Protein AF-A0A931SMA4-F1 (afdb_monomer_lite)

Sequence (125 aa):
MRAMIAAGLFLALPVSMPVQRGGGQAPAAAAARTAAPIDLTGYWVSVVTEDWRWRMVTPPKGDYPNIPLNAEGRRIADAWDPVKDEAAGEQCKSYGAGNVMRQPGRLRITWENDNTLRIDTDAGT

Secondary structure (DSSP, 8-state):
-----------------------S-PPPPPPHHHH-SS---EEEE----S-HHHHHSPPPTT--TT----HHHHHHHHT--HHHHHHTT-GGGGGSTTTGGGS--EEEEEEEETTEEEEEEE---

pLDDT: mean 82.49, std 16.93, range [37.59, 98.25]

Foldseek 3Di:
DDDDDDDDDDDDDDDPDPPPPVPDDPPDPFQCQVVDPDDPADKDFDDDPPPCCVQPDDDPQPDDPPDPDDPVRSVVSNPDDPVVCVVVVNPCVCCPPVRVVSHGWMWGWDDPDSHDIDIDTDRPD

Radius of gyration: 30.44 Å; chains: 1; bounding box: 92×48×42 Å

Structure (mmCIF, N/CA/C/O backbone):
data_AF-A0A931SMA4-F1
#
_entry.id   AF-A0A931SMA4-F1
#
loop_
_atom_site.group_PDB
_atom_site.id
_atom_site.type_symbol
_atom_site.label_atom_id
_atom_site.label_alt_id
_atom_site.label_comp_id
_atom_site.label_asym_id
_atom_site.label_entity_id
_atom_site.label_seq_id
_atom_site.pdbx_PDB_ins_code
_atom_site.Cartn_x
_atom_site.Cartn_y
_atom_site.Cartn_z
_atom_site.occupancy
_atom_site.B_iso_or_equiv
_atom_site.auth_seq_id
_atom_site.auth_comp_id
_atom_site.auth_asym_id
_atom_site.auth_atom_id
_atom_site.pdbx_PDB_model_num
ATOM 1 N N . MET A 1 1 ? -79.725 -35.153 -20.656 1.00 38.59 1 MET A N 1
ATOM 2 C CA . MET A 1 1 ? -78.265 -34.965 -20.816 1.00 38.59 1 MET A CA 1
ATOM 3 C C . MET A 1 1 ? -77.990 -33.495 -21.100 1.00 38.59 1 MET A C 1
ATOM 5 O O . MET A 1 1 ? -78.511 -33.030 -22.098 1.00 38.59 1 MET A O 1
ATOM 9 N N . ARG A 1 2 ? -77.140 -32.855 -20.269 1.00 37.59 2 ARG A N 1
ATOM 10 C CA . ARG A 1 2 ? -76.314 -31.649 -20.547 1.00 37.59 2 ARG A CA 1
ATOM 11 C C . ARG A 1 2 ? -77.071 -30.322 -20.776 1.00 37.59 2 ARG A C 1
ATOM 13 O O . ARG A 1 2 ? -78.035 -30.294 -21.512 1.00 37.59 2 ARG A O 1
ATOM 20 N N . ALA A 1 3 ? -76.675 -29.162 -20.267 1.00 40.31 3 ALA A N 1
ATOM 21 C CA . ALA A 1 3 ? -75.736 -28.741 -19.229 1.00 40.31 3 ALA A CA 1
ATOM 22 C C . ALA A 1 3 ? -76.122 -27.277 -18.917 1.00 40.31 3 ALA A C 1
ATOM 24 O O . ALA A 1 3 ? -76.260 -26.489 -19.849 1.00 40.31 3 ALA A O 1
ATOM 25 N N . MET A 1 4 ? -76.330 -26.908 -17.649 1.00 40.28 4 MET A N 1
ATOM 26 C CA . MET A 1 4 ? -76.471 -25.497 -17.267 1.00 40.28 4 MET A CA 1
ATOM 27 C C . MET A 1 4 ? -75.071 -24.918 -17.053 1.00 40.28 4 MET A C 1
ATOM 29 O O . MET A 1 4 ? -74.338 -25.378 -16.181 1.00 40.28 4 MET A O 1
ATOM 33 N N . ILE A 1 5 ? -74.687 -23.943 -17.877 1.00 49.62 5 ILE A N 1
ATOM 34 C CA . ILE A 1 5 ? -73.443 -23.185 -17.718 1.00 49.62 5 ILE A CA 1
ATOM 35 C C . ILE A 1 5 ? -73.716 -22.096 -16.678 1.00 49.62 5 ILE A C 1
ATOM 37 O O . ILE A 1 5 ? -74.399 -21.117 -16.965 1.00 49.62 5 ILE A O 1
ATOM 41 N N . ALA A 1 6 ? -73.201 -22.278 -15.463 1.00 45.22 6 ALA A N 1
ATOM 42 C CA . ALA A 1 6 ? -73.158 -21.224 -14.459 1.00 45.22 6 ALA A CA 1
ATOM 43 C C . ALA A 1 6 ? -71.884 -20.395 -14.676 1.00 45.22 6 ALA A C 1
ATOM 45 O O . ALA A 1 6 ? -70.773 -20.876 -14.455 1.00 45.22 6 ALA A O 1
ATOM 46 N N . ALA A 1 7 ? -72.043 -19.154 -15.137 1.00 51.19 7 ALA A N 1
ATOM 47 C CA . ALA A 1 7 ? -70.961 -18.182 -15.197 1.00 51.19 7 ALA A CA 1
ATOM 48 C C . ALA A 1 7 ? -70.639 -17.705 -13.770 1.00 51.19 7 ALA A C 1
ATOM 50 O O . ALA A 1 7 ? -71.376 -16.915 -13.183 1.00 51.19 7 ALA A O 1
ATOM 51 N N . GLY A 1 8 ? -69.558 -18.230 -13.191 1.00 48.62 8 GLY A N 1
ATOM 52 C CA . GLY A 1 8 ? -69.040 -17.787 -11.899 1.00 48.62 8 GLY A CA 1
ATOM 53 C C . GLY A 1 8 ? -68.341 -16.437 -12.033 1.00 48.62 8 GLY A C 1
ATOM 54 O O . GLY A 1 8 ? -67.260 -16.351 -12.612 1.00 48.62 8 GLY A O 1
ATOM 55 N N . LEU A 1 9 ? -68.957 -15.384 -11.498 1.00 53.00 9 LEU A N 1
ATOM 56 C CA . LEU A 1 9 ? -68.347 -14.064 -11.363 1.00 53.00 9 LEU A CA 1
ATOM 57 C C . LEU A 1 9 ? -67.263 -14.127 -10.273 1.00 53.00 9 LEU A C 1
ATOM 59 O O . LEU A 1 9 ? -67.571 -14.149 -9.082 1.00 53.00 9 LEU A O 1
ATOM 63 N N . PHE A 1 10 ? -65.992 -14.175 -10.675 1.00 53.97 10 PHE A N 1
ATOM 64 C CA . PHE A 1 10 ? -64.862 -14.050 -9.755 1.00 53.97 10 PHE A CA 1
ATOM 65 C C . PHE A 1 10 ? -64.756 -12.599 -9.268 1.00 53.97 10 PHE A C 1
ATOM 67 O O . PHE A 1 10 ? -64.239 -11.725 -9.961 1.00 53.97 10 PHE A O 1
ATOM 74 N N . LEU A 1 11 ? -65.258 -12.343 -8.060 1.00 55.62 11 LEU A N 1
ATOM 75 C CA . LEU A 1 11 ? -64.994 -11.115 -7.314 1.00 55.62 11 LEU A CA 1
ATOM 76 C C . LEU A 1 11 ? -63.530 -11.116 -6.853 1.00 55.62 11 LEU A C 1
ATOM 78 O O . LEU A 1 11 ? -63.157 -11.833 -5.925 1.00 55.62 11 LEU A O 1
ATOM 82 N N . ALA A 1 12 ? -62.698 -10.310 -7.511 1.00 59.72 12 ALA A N 1
ATOM 83 C CA . ALA A 1 12 ? -61.345 -10.017 -7.061 1.00 59.72 12 ALA A CA 1
ATOM 84 C C . ALA A 1 12 ? -61.413 -9.141 -5.799 1.00 59.72 12 ALA A C 1
ATOM 86 O O . ALA A 1 12 ? -61.650 -7.936 -5.873 1.00 59.72 12 ALA A O 1
ATOM 87 N N . LEU A 1 13 ? -61.235 -9.755 -4.629 1.00 55.00 13 LEU A N 1
ATOM 88 C CA . LEU A 1 13 ? -61.057 -9.030 -3.374 1.00 55.00 13 LEU A CA 1
ATOM 89 C C . LEU A 1 13 ? -59.661 -8.383 -3.371 1.00 55.00 13 LEU A C 1
ATOM 91 O O . LEU A 1 13 ? -58.673 -9.094 -3.578 1.00 55.00 13 LEU A O 1
ATOM 95 N N . PRO A 1 14 ? -59.535 -7.065 -3.136 1.00 52.09 14 PRO A N 1
ATOM 96 C CA . PRO A 1 14 ? -58.231 -6.437 -3.006 1.00 52.09 14 PRO A CA 1
ATOM 97 C C . PRO A 1 14 ? -57.569 -6.945 -1.722 1.00 52.09 14 PRO A C 1
ATOM 99 O O . PRO A 1 14 ? -58.028 -6.677 -0.612 1.00 52.09 14 PRO A O 1
ATOM 102 N N . VAL A 1 15 ? -56.483 -7.700 -1.875 1.00 61.16 15 VAL A N 1
ATOM 103 C CA . VAL A 1 15 ? -55.593 -8.038 -0.764 1.00 61.16 15 VAL A CA 1
ATOM 104 C C . VAL A 1 15 ? -54.837 -6.766 -0.403 1.00 61.16 15 VAL A C 1
ATOM 106 O O . VAL A 1 15 ? -53.878 -6.382 -1.071 1.00 61.16 15 VAL A O 1
ATOM 109 N N . SER A 1 16 ? -55.284 -6.088 0.649 1.00 60.38 16 SER A N 1
ATOM 110 C CA . SER A 1 16 ? -54.523 -5.012 1.277 1.00 60.38 16 SER A CA 1
ATOM 111 C C . SER A 1 16 ? -53.291 -5.622 1.939 1.00 60.38 16 SER A C 1
ATOM 113 O O . SER A 1 16 ? -53.342 -6.034 3.095 1.00 60.38 16 SER A O 1
ATOM 115 N N . MET A 1 17 ? -52.178 -5.719 1.209 1.00 58.91 17 MET A N 1
ATOM 116 C CA . MET A 1 17 ? -50.885 -5.952 1.843 1.00 58.91 17 MET A CA 1
ATOM 117 C C . MET A 1 17 ? -50.557 -4.711 2.676 1.00 58.91 17 MET A C 1
ATOM 119 O O . MET A 1 17 ? -50.454 -3.622 2.102 1.00 58.91 17 MET A O 1
ATOM 123 N N . PRO A 1 18 ? -50.398 -4.816 4.006 1.00 56.22 18 PRO A N 1
ATOM 124 C CA . PRO A 1 18 ? -49.845 -3.714 4.763 1.00 56.22 18 PRO A CA 1
ATOM 125 C C . PRO A 1 18 ? -48.414 -3.523 4.263 1.00 56.22 18 PRO A C 1
ATOM 127 O O . PRO A 1 18 ? -47.519 -4.307 4.567 1.00 56.22 18 PRO A O 1
ATOM 130 N N . VAL A 1 19 ? -48.190 -2.482 3.459 1.00 53.19 19 VAL A N 1
ATOM 131 C CA . VAL A 1 19 ? -46.851 -1.933 3.280 1.00 53.19 19 VAL A CA 1
ATOM 132 C C . VAL A 1 19 ? -46.383 -1.593 4.689 1.00 53.19 19 VAL A C 1
ATOM 134 O O . VAL A 1 19 ? -46.946 -0.713 5.344 1.00 53.19 19 VAL A O 1
ATOM 137 N N . GLN A 1 20 ? -45.381 -2.318 5.186 1.00 60.09 20 GLN A N 1
ATOM 138 C CA . GLN A 1 20 ? -44.588 -1.861 6.317 1.00 60.09 20 GLN A CA 1
ATOM 139 C C . GLN A 1 20 ? -43.871 -0.599 5.844 1.00 60.09 20 GLN A C 1
ATOM 141 O O . GLN A 1 20 ? -42.719 -0.620 5.419 1.00 60.09 20 GLN A O 1
ATOM 146 N N . ARG A 1 21 ? -44.579 0.531 5.882 1.00 53.88 21 ARG A N 1
ATOM 147 C CA . ARG A 1 21 ? -43.953 1.840 5.912 1.00 53.88 21 ARG A CA 1
ATOM 148 C C . ARG A 1 21 ? -43.300 1.877 7.283 1.00 53.88 21 ARG A C 1
ATOM 150 O O . ARG A 1 21 ? -43.947 2.214 8.269 1.00 53.88 21 ARG A O 1
ATOM 157 N N . GLY A 1 22 ? -42.062 1.392 7.352 1.00 51.62 22 GLY A N 1
ATOM 158 C CA . GLY A 1 22 ? -41.196 1.527 8.512 1.00 51.62 22 GLY A CA 1
ATOM 159 C C . GLY A 1 22 ? -40.988 3.013 8.769 1.00 51.62 22 GLY A C 1
ATOM 160 O O . GLY A 1 22 ? -40.017 3.596 8.316 1.00 51.62 22 GLY A O 1
ATOM 161 N N . GLY A 1 23 ? -41.966 3.635 9.423 1.00 48.09 23 GLY A N 1
ATOM 162 C CA . GLY A 1 23 ? -41.949 5.011 9.903 1.00 48.09 23 GLY A CA 1
ATOM 163 C C . GLY A 1 23 ? -41.318 5.120 11.287 1.00 48.09 23 GLY A C 1
ATOM 164 O O . GLY A 1 23 ? -41.559 6.094 11.988 1.00 48.09 23 GLY A O 1
ATOM 165 N N . GLY A 1 24 ? -40.542 4.119 11.701 1.00 52.72 24 GLY A N 1
ATOM 166 C CA . GLY A 1 24 ? -39.531 4.331 12.720 1.00 52.72 24 GLY A CA 1
ATOM 167 C C . GLY A 1 24 ? -38.292 4.847 12.010 1.00 52.72 24 GLY A C 1
ATOM 168 O O . GLY A 1 24 ? -37.777 4.154 11.131 1.00 52.72 24 GLY A O 1
ATOM 169 N N . GLN A 1 25 ? -37.807 6.036 12.377 1.00 55.44 25 GLN A N 1
ATOM 170 C CA . GLN A 1 25 ? -36.399 6.353 12.163 1.00 55.44 25 GLN A CA 1
ATOM 171 C C . GLN A 1 25 ? -35.607 5.127 12.633 1.00 55.44 25 GLN A C 1
ATOM 173 O O . GLN A 1 25 ? -35.713 4.743 13.801 1.00 55.44 25 GLN A O 1
ATOM 178 N N . ALA A 1 26 ? -34.843 4.495 11.737 1.00 61.34 26 ALA A N 1
ATOM 179 C CA . ALA A 1 26 ? -33.768 3.636 12.201 1.00 61.34 26 ALA A CA 1
ATOM 180 C C . ALA A 1 26 ? -32.971 4.467 13.223 1.00 61.34 26 ALA A C 1
ATOM 182 O O . ALA A 1 26 ? -32.745 5.656 12.951 1.00 61.34 26 ALA A O 1
ATOM 183 N N . PRO A 1 27 ? -32.620 3.914 14.401 1.00 64.75 27 PRO A N 1
ATOM 184 C CA . PRO A 1 27 ? -31.788 4.639 15.346 1.00 64.75 27 PRO A CA 1
ATOM 185 C C . PRO A 1 27 ? -30.609 5.220 14.572 1.00 64.75 27 PRO A C 1
ATOM 187 O O . PRO A 1 27 ? -30.031 4.516 13.738 1.00 64.75 27 PRO A O 1
ATOM 190 N N . ALA A 1 28 ? -30.317 6.508 14.779 1.00 71.06 28 ALA A N 1
ATOM 191 C CA . ALA A 1 28 ? -29.177 7.136 14.130 1.00 71.06 28 ALA A CA 1
ATOM 192 C C . ALA A 1 28 ? -27.969 6.223 14.352 1.00 71.06 28 ALA A C 1
ATOM 194 O O . ALA A 1 28 ? -27.679 5.860 15.496 1.00 71.06 28 ALA A O 1
ATOM 195 N N . ALA A 1 29 ? -27.344 5.775 13.259 1.00 78.69 29 ALA A N 1
ATOM 196 C CA . ALA A 1 29 ? -26.180 4.914 13.358 1.00 78.69 29 ALA A CA 1
ATOM 197 C C . ALA A 1 29 ? -25.168 5.615 14.268 1.00 78.69 29 ALA A C 1
ATOM 199 O O . ALA A 1 29 ? -24.903 6.808 14.092 1.00 78.69 29 ALA A O 1
ATOM 200 N N . ALA A 1 30 ? -24.668 4.900 15.277 1.00 86.00 30 ALA A N 1
ATOM 201 C CA . ALA A 1 30 ? -23.635 5.442 16.143 1.00 86.00 30 ALA A CA 1
ATOM 202 C C . ALA A 1 30 ? -22.454 5.912 15.280 1.00 86.00 30 ALA A C 1
ATOM 204 O O . ALA A 1 30 ? -22.176 5.324 14.232 1.00 86.00 30 ALA A O 1
ATOM 205 N N . ALA A 1 31 ? -21.776 6.971 15.726 1.00 92.88 31 ALA A N 1
ATOM 206 C CA . ALA A 1 31 ? -20.560 7.456 15.083 1.00 92.88 31 ALA A CA 1
ATOM 207 C C . ALA A 1 31 ? -19.593 6.298 14.797 1.00 92.88 31 ALA A C 1
ATOM 209 O O . ALA A 1 31 ? -19.463 5.389 15.625 1.00 92.88 31 ALA A O 1
ATOM 210 N N . ALA A 1 32 ? -18.901 6.337 13.654 1.00 94.88 32 ALA A N 1
ATOM 211 C CA . ALA A 1 32 ? -18.055 5.227 13.209 1.00 94.88 32 ALA A CA 1
ATOM 212 C C . ALA A 1 32 ? -17.027 4.821 14.276 1.00 94.88 32 ALA A C 1
ATOM 214 O O . ALA A 1 32 ? -16.796 3.633 14.487 1.00 94.88 32 ALA A O 1
ATOM 215 N N . ARG A 1 33 ? -16.475 5.799 15.006 1.00 95.50 33 ARG A N 1
ATOM 216 C CA . ARG A 1 33 ? -15.546 5.566 16.118 1.00 95.50 33 ARG A CA 1
ATOM 217 C C . ARG A 1 33 ? -16.154 4.774 17.275 1.00 95.50 33 ARG A C 1
ATOM 219 O O . ARG A 1 33 ? -15.495 3.896 17.816 1.00 95.50 33 ARG A O 1
ATOM 226 N N . THR A 1 34 ? -17.393 5.071 17.659 1.00 95.31 34 THR A N 1
ATOM 227 C CA . THR A 1 34 ? -18.102 4.376 18.748 1.00 95.31 34 THR A CA 1
ATOM 228 C C . THR A 1 34 ? -18.599 3.000 18.315 1.00 95.31 34 THR A C 1
ATOM 230 O O . THR A 1 34 ? -18.654 2.082 19.126 1.00 95.31 34 THR A O 1
ATOM 233 N N . ALA A 1 35 ? -18.967 2.855 17.041 1.00 95.25 35 ALA A N 1
ATOM 234 C CA . ALA A 1 35 ? -19.442 1.597 16.476 1.00 95.25 35 ALA A CA 1
ATOM 235 C C . ALA A 1 35 ? -18.308 0.616 16.121 1.00 95.25 35 ALA A C 1
ATOM 237 O O . ALA A 1 35 ? -18.583 -0.559 15.872 1.00 95.25 35 ALA A O 1
ATOM 238 N N . ALA A 1 36 ? -17.054 1.080 16.055 1.00 94.88 36 ALA A N 1
ATOM 239 C CA . ALA A 1 36 ? -15.917 0.258 15.663 1.00 94.88 36 ALA A CA 1
ATOM 240 C C . ALA A 1 36 ? -15.692 -0.895 16.666 1.00 94.88 36 ALA A C 1
ATOM 242 O O . ALA A 1 36 ? -15.593 -0.651 17.868 1.00 94.88 36 ALA A O 1
ATOM 243 N N . PRO A 1 37 ? -15.565 -2.151 16.199 1.00 95.88 37 PRO A N 1
ATOM 244 C CA . PRO A 1 37 ? -15.362 -3.298 17.087 1.00 95.88 37 PRO A CA 1
ATOM 245 C C . PRO A 1 37 ? -13.969 -3.317 17.732 1.00 95.88 37 PRO A C 1
ATOM 247 O O . PRO A 1 37 ? -13.780 -3.955 18.764 1.00 95.88 37 PRO A O 1
ATOM 250 N N . ILE A 1 38 ? -12.996 -2.642 17.113 1.00 97.12 38 ILE A N 1
ATOM 251 C CA . ILE A 1 38 ? -11.628 -2.473 17.603 1.00 97.12 38 ILE A CA 1
ATOM 252 C C . ILE A 1 38 ? -11.148 -1.058 17.288 1.00 97.12 38 ILE A C 1
ATOM 254 O O . ILE A 1 38 ? -11.560 -0.467 16.287 1.00 97.12 38 ILE A O 1
ATOM 258 N N . ASP A 1 39 ? -10.239 -0.542 18.112 1.00 95.81 39 ASP A N 1
ATOM 259 C CA . ASP A 1 39 ? -9.533 0.699 17.815 1.00 95.81 39 ASP A CA 1
ATOM 260 C C . ASP A 1 39 ? -8.207 0.386 17.105 1.00 95.81 39 ASP A C 1
ATOM 262 O O . ASP A 1 39 ? -7.348 -0.307 17.647 1.00 95.81 39 ASP A O 1
ATOM 266 N N . LEU A 1 40 ? -8.060 0.881 15.874 1.00 96.44 40 LEU A N 1
ATOM 267 C CA . LEU A 1 40 ? -6.853 0.717 15.058 1.00 96.44 40 LEU A CA 1
ATOM 268 C C . LEU A 1 40 ? -5.815 1.820 15.311 1.00 96.44 40 LEU A C 1
ATOM 270 O O . LEU A 1 40 ? -4.769 1.828 14.659 1.00 96.44 40 LEU A O 1
ATOM 274 N N . THR A 1 41 ? -6.097 2.775 16.205 1.00 98.12 41 THR A N 1
ATOM 275 C CA . THR A 1 41 ? -5.171 3.876 16.483 1.00 98.12 41 THR A CA 1
ATOM 276 C C . THR A 1 41 ? -3.809 3.377 16.953 1.00 98.12 41 THR A C 1
ATOM 278 O O . THR A 1 41 ? -3.694 2.439 17.738 1.00 98.12 41 THR A O 1
ATOM 281 N N . GLY A 1 42 ? -2.751 4.023 16.463 1.00 97.88 42 GLY A N 1
ATOM 282 C CA . GLY A 1 42 ? -1.384 3.694 16.847 1.00 97.88 42 GLY A CA 1
ATOM 283 C C . GLY A 1 42 ? -0.398 3.705 15.690 1.0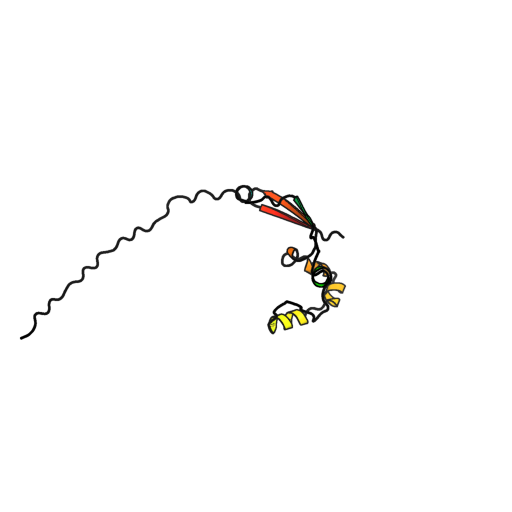0 97.88 42 GLY A C 1
ATOM 284 O O . GLY A 1 42 ? -0.679 4.207 14.597 1.00 97.88 42 GLY A O 1
ATOM 285 N N . TYR A 1 43 ? 0.778 3.152 15.974 1.00 97.12 43 TYR A N 1
ATOM 286 C CA . TYR A 1 43 ? 1.865 2.983 15.020 1.00 97.12 43 TYR A CA 1
ATOM 287 C C . TYR A 1 43 ? 1.966 1.520 14.616 1.00 97.12 43 TYR A C 1
ATOM 289 O O . TYR A 1 43 ? 2.070 0.637 15.466 1.00 97.12 43 TYR A O 1
ATOM 297 N N . TRP A 1 44 ? 1.969 1.286 13.312 1.00 95.81 44 TRP A N 1
ATOM 298 C CA . TRP A 1 44 ? 2.022 -0.040 12.720 1.00 95.81 44 TRP A CA 1
ATOM 299 C C . TRP A 1 44 ? 3.237 -0.150 11.815 1.00 95.81 44 TRP A C 1
ATOM 301 O O . TRP A 1 44 ? 3.650 0.818 11.176 1.00 95.81 44 TRP A O 1
ATOM 311 N N . VAL A 1 45 ? 3.792 -1.352 11.735 1.00 93.94 45 VAL A N 1
ATOM 312 C CA . VAL A 1 45 ? 4.901 -1.669 10.842 1.00 93.94 45 VAL A CA 1
ATOM 313 C C . VAL A 1 45 ? 4.594 -2.960 10.106 1.00 93.94 45 VAL A C 1
ATOM 315 O O . VAL A 1 45 ? 4.049 -3.906 10.674 1.00 93.94 45 VAL A O 1
ATOM 318 N N . SER A 1 46 ? 4.945 -2.994 8.827 1.00 90.88 46 SER A N 1
ATOM 319 C CA . SER A 1 46 ? 4.869 -4.215 8.037 1.00 90.88 46 SER A CA 1
ATOM 320 C C . SER A 1 46 ? 5.926 -5.207 8.507 1.00 90.88 46 SER A C 1
ATOM 322 O O . SER A 1 46 ? 7.124 -4.946 8.415 1.00 90.88 46 SER A O 1
ATOM 324 N N . VAL A 1 47 ? 5.476 -6.362 8.987 1.00 91.25 47 VAL A N 1
ATOM 325 C CA . VAL A 1 47 ? 6.347 -7.487 9.328 1.00 91.25 47 VAL A CA 1
ATOM 326 C C . VAL A 1 47 ? 6.443 -8.398 8.105 1.00 91.25 47 VAL A C 1
ATOM 328 O O . VAL A 1 47 ? 5.442 -8.958 7.663 1.00 91.25 47 VAL A O 1
ATOM 331 N N . VAL A 1 48 ? 7.642 -8.520 7.533 1.00 89.81 48 VAL A N 1
ATOM 332 C CA . VAL A 1 48 ? 7.909 -9.366 6.360 1.00 89.81 48 VAL A CA 1
ATOM 333 C C . VAL A 1 48 ? 8.661 -10.615 6.817 1.00 89.81 48 VAL A C 1
ATOM 335 O O . VAL A 1 48 ? 9.882 -10.595 6.946 1.00 89.81 48 VAL A O 1
ATOM 338 N N . THR A 1 49 ? 7.923 -11.688 7.100 1.00 92.69 49 THR A N 1
ATOM 339 C CA . THR A 1 49 ? 8.469 -12.985 7.557 1.00 92.69 49 THR A CA 1
ATOM 340 C C . THR A 1 49 ? 8.464 -14.066 6.481 1.00 92.69 49 THR A C 1
ATOM 342 O O . THR A 1 49 ? 9.168 -15.061 6.615 1.00 92.69 49 THR A O 1
ATOM 345 N N . GLU A 1 50 ? 7.694 -13.876 5.414 1.00 89.19 50 GLU A N 1
ATOM 346 C CA . GLU A 1 50 ? 7.513 -14.829 4.319 1.00 89.19 50 GLU A CA 1
ATOM 347 C C . GLU A 1 50 ? 7.543 -14.098 2.978 1.00 89.19 50 GLU A C 1
ATOM 349 O O . GLU A 1 50 ? 7.458 -12.865 2.928 1.00 89.19 50 GLU A O 1
ATOM 354 N N . ASP A 1 51 ? 7.677 -14.868 1.893 1.00 86.75 51 ASP A N 1
ATOM 355 C CA . ASP A 1 51 ? 7.593 -14.373 0.517 1.00 86.75 51 ASP A CA 1
ATOM 356 C C . ASP A 1 51 ? 8.470 -13.142 0.252 1.00 86.75 51 ASP A C 1
ATOM 358 O O . ASP A 1 51 ? 8.127 -12.271 -0.545 1.00 86.75 51 ASP A O 1
ATOM 362 N N . TRP A 1 52 ? 9.634 -13.068 0.911 1.00 89.69 52 TRP A N 1
ATOM 363 C CA . TRP A 1 52 ? 10.512 -11.895 0.883 1.00 89.69 52 TRP A CA 1
ATOM 364 C C . TRP A 1 52 ? 10.808 -11.439 -0.547 1.00 89.69 52 TRP A C 1
ATOM 366 O O . TRP A 1 52 ? 10.683 -10.256 -0.858 1.00 89.69 52 TRP A O 1
ATOM 376 N N . ARG A 1 53 ? 11.103 -12.391 -1.447 1.00 86.81 53 ARG A N 1
ATOM 377 C CA . ARG A 1 53 ? 11.331 -12.127 -2.876 1.00 86.81 53 ARG A CA 1
ATOM 378 C C . ARG A 1 53 ? 10.169 -11.356 -3.509 1.00 86.81 53 ARG A C 1
ATOM 380 O O . ARG A 1 53 ? 10.412 -10.460 -4.300 1.00 86.81 53 ARG A O 1
ATOM 387 N N . TRP A 1 54 ? 8.931 -11.698 -3.172 1.00 84.06 54 TRP A N 1
ATOM 388 C CA . TRP A 1 54 ? 7.730 -11.096 -3.753 1.00 84.06 54 TRP A CA 1
ATOM 389 C C . TRP A 1 54 ? 7.295 -9.810 -3.049 1.00 84.06 54 TRP A C 1
ATOM 391 O O . TRP A 1 54 ? 6.521 -9.042 -3.613 1.00 84.06 54 TRP A O 1
ATOM 401 N N . ARG A 1 55 ? 7.773 -9.575 -1.822 1.00 85.25 55 ARG A N 1
ATOM 402 C CA . ARG A 1 55 ? 7.400 -8.412 -1.005 1.00 85.25 55 ARG A CA 1
ATOM 403 C C . ARG A 1 55 ? 8.437 -7.297 -0.983 1.00 85.25 55 ARG A C 1
ATOM 405 O O . ARG A 1 55 ? 8.072 -6.174 -0.662 1.00 85.25 55 ARG A O 1
ATOM 412 N N . MET A 1 56 ? 9.695 -7.601 -1.292 1.00 86.44 56 MET A N 1
ATOM 413 C CA . MET A 1 56 ? 10.811 -6.654 -1.174 1.00 86.44 56 MET A CA 1
ATOM 414 C C . MET A 1 56 ? 11.523 -6.372 -2.496 1.00 86.44 56 MET A C 1
ATOM 416 O O . MET A 1 56 ? 12.314 -5.436 -2.565 1.00 86.44 56 MET A O 1
ATOM 420 N N . VAL A 1 57 ? 11.270 -7.164 -3.541 1.00 85.56 57 VAL A N 1
ATOM 421 C CA . VAL A 1 57 ? 11.929 -7.006 -4.841 1.00 85.56 57 VAL A CA 1
ATOM 422 C C . VAL A 1 57 ? 10.883 -6.766 -5.915 1.00 85.56 57 VAL A C 1
ATOM 424 O O . VAL A 1 57 ? 9.985 -7.584 -6.115 1.00 85.56 57 VAL A O 1
ATOM 427 N N . THR A 1 58 ? 11.027 -5.658 -6.640 1.00 83.25 58 THR A N 1
ATOM 428 C CA . THR A 1 58 ? 10.249 -5.415 -7.855 1.00 83.25 58 THR A CA 1
ATOM 429 C C . THR A 1 58 ? 10.653 -6.448 -8.912 1.00 83.25 58 THR A C 1
ATOM 431 O O . THR A 1 58 ? 11.839 -6.532 -9.245 1.00 83.25 58 THR A O 1
ATOM 434 N N . PRO A 1 59 ? 9.715 -7.257 -9.436 1.00 85.00 59 PRO A N 1
ATOM 435 C CA . PRO A 1 59 ? 10.038 -8.253 -10.445 1.00 85.00 59 PRO A CA 1
ATOM 436 C C . PRO A 1 59 ? 10.513 -7.588 -11.749 1.00 85.00 59 PRO A C 1
ATOM 438 O O . PRO A 1 59 ? 10.098 -6.466 -12.060 1.00 85.00 59 PRO A O 1
ATOM 441 N N . PRO A 1 60 ? 11.367 -8.265 -12.539 1.00 88.44 60 PRO A N 1
ATOM 442 C CA . PRO A 1 60 ? 11.742 -7.783 -13.861 1.00 88.44 60 PRO A CA 1
ATOM 443 C C . PRO A 1 60 ? 10.517 -7.582 -14.761 1.00 88.44 60 PRO A C 1
ATOM 445 O O . PRO A 1 60 ? 9.517 -8.292 -14.648 1.00 88.44 60 PRO A O 1
ATOM 448 N N . LYS A 1 61 ? 10.610 -6.653 -15.719 1.00 89.50 61 LYS A N 1
ATOM 449 C CA . LYS A 1 61 ? 9.579 -6.486 -16.752 1.00 89.50 61 LYS A CA 1
ATOM 450 C C . LYS A 1 61 ? 9.301 -7.825 -17.454 1.00 89.50 61 LYS A C 1
ATOM 452 O O . LYS A 1 61 ? 10.232 -8.511 -17.871 1.00 89.50 61 LYS A O 1
ATOM 457 N N . GLY A 1 62 ? 8.021 -8.158 -17.612 1.00 91.19 62 GLY A N 1
ATOM 458 C CA . GLY A 1 62 ? 7.562 -9.414 -18.213 1.00 91.19 62 GLY A CA 1
ATOM 459 C C . GLY A 1 62 ? 7.375 -10.568 -17.218 1.00 91.19 62 GLY A C 1
ATOM 460 O O . GLY A 1 62 ? 6.799 -11.590 -17.592 1.00 91.19 62 GLY A O 1
ATOM 461 N N . ASP A 1 63 ? 7.810 -10.416 -15.962 1.00 91.06 63 ASP A N 1
ATOM 462 C CA . ASP A 1 63 ? 7.611 -11.407 -14.901 1.00 91.06 63 ASP A CA 1
ATOM 463 C C . ASP A 1 63 ? 6.377 -11.045 -14.050 1.00 91.06 63 ASP A C 1
ATOM 465 O O . ASP A 1 63 ? 6.380 -10.073 -13.294 1.00 91.06 63 ASP A O 1
ATOM 469 N N . TYR A 1 64 ? 5.297 -11.824 -14.192 1.00 90.31 64 TYR A N 1
ATOM 470 C CA . TYR A 1 64 ? 3.991 -11.577 -13.551 1.00 90.31 64 TYR A CA 1
ATOM 471 C C . TYR A 1 64 ? 3.528 -12.766 -12.690 1.00 90.31 64 TYR A C 1
ATOM 473 O O . TYR A 1 64 ? 2.465 -13.348 -12.943 1.00 90.31 64 TYR A O 1
ATOM 481 N N . PRO A 1 65 ? 4.319 -13.182 -11.690 1.00 85.06 65 PRO A N 1
ATOM 482 C CA . PRO A 1 65 ? 4.007 -14.353 -10.884 1.00 85.06 65 PRO A CA 1
ATOM 483 C C . PRO A 1 65 ? 2.718 -14.124 -10.092 1.00 85.06 65 PRO A C 1
ATOM 485 O O . PRO A 1 65 ? 2.509 -13.062 -9.512 1.00 85.06 65 PRO A O 1
ATOM 488 N N . ASN A 1 66 ? 1.850 -15.137 -10.054 1.00 82.88 66 ASN A N 1
ATOM 489 C CA . ASN A 1 66 ? 0.583 -15.125 -9.310 1.00 82.88 66 ASN A CA 1
ATOM 490 C C . ASN A 1 66 ? -0.415 -14.018 -9.709 1.00 82.88 66 ASN A C 1
ATOM 492 O O . ASN A 1 66 ? -1.394 -13.798 -8.995 1.00 82.88 66 ASN A O 1
ATOM 496 N N . ILE A 1 67 ? -0.221 -13.355 -10.857 1.00 88.25 67 ILE A N 1
ATOM 497 C CA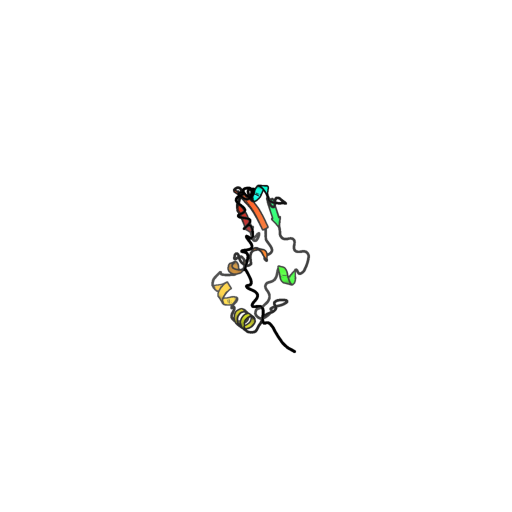 . ILE A 1 67 ? -1.197 -12.419 -11.422 1.00 88.25 67 ILE A CA 1
ATOM 498 C C . ILE A 1 67 ? -1.926 -13.119 -12.580 1.00 88.25 67 ILE A C 1
ATOM 500 O O . ILE A 1 67 ? -1.329 -13.329 -13.640 1.00 88.25 67 ILE A O 1
ATOM 504 N N . PRO A 1 68 ? -3.209 -13.496 -12.421 1.00 92.06 68 PRO A N 1
ATOM 505 C CA . PRO A 1 68 ? -3.979 -14.105 -13.500 1.00 92.06 68 PRO A CA 1
ATOM 506 C C . PRO A 1 68 ? -4.337 -13.042 -14.548 1.00 92.06 68 PRO A C 1
ATOM 508 O O . PRO A 1 68 ? -5.363 -12.370 -14.458 1.00 92.06 68 PRO A O 1
ATOM 511 N N . LEU A 1 69 ? -3.465 -12.869 -15.541 1.00 95.25 69 LEU A N 1
ATOM 512 C CA . LEU A 1 69 ? -3.651 -11.908 -16.628 1.00 95.25 69 LEU A CA 1
ATOM 513 C C . LEU A 1 69 ? -4.367 -12.550 -17.821 1.00 95.25 69 LEU A C 1
ATOM 515 O O . LEU A 1 69 ? -3.933 -13.578 -18.343 1.00 95.25 69 LEU A O 1
ATOM 519 N N . ASN A 1 70 ? -5.425 -11.893 -18.299 1.00 96.12 70 ASN A N 1
ATOM 520 C CA . ASN A 1 70 ? -5.960 -12.127 -19.641 1.00 96.12 70 ASN A CA 1
ATOM 521 C C . ASN A 1 70 ? -5.084 -11.418 -20.702 1.00 96.12 70 ASN A C 1
ATOM 523 O O . ASN A 1 70 ? -4.084 -10.776 -20.371 1.00 96.12 70 ASN A O 1
ATOM 527 N N . ALA A 1 71 ? -5.453 -11.527 -21.983 1.00 97.25 71 ALA A N 1
ATOM 528 C CA . ALA A 1 71 ? -4.682 -10.932 -23.080 1.00 97.25 71 ALA A CA 1
ATOM 529 C C . ALA A 1 71 ? -4.508 -9.408 -22.936 1.00 97.25 71 ALA A C 1
ATOM 531 O O . ALA A 1 71 ? -3.396 -8.903 -23.078 1.00 97.25 71 ALA A O 1
ATOM 532 N N . GLU A 1 72 ? -5.573 -8.683 -22.578 1.00 97.31 72 GLU A N 1
ATOM 533 C CA . GLU A 1 72 ? -5.500 -7.229 -22.386 1.00 97.31 72 GLU A CA 1
ATOM 534 C C . GLU A 1 72 ? -4.652 -6.834 -21.176 1.00 97.31 72 GLU A C 1
ATOM 536 O O . GLU A 1 72 ? -3.851 -5.905 -21.261 1.00 97.31 72 GLU A O 1
ATOM 541 N N . GLY A 1 73 ? -4.769 -7.563 -20.065 1.00 95.50 73 GLY A N 1
ATOM 542 C CA . GLY A 1 73 ? -3.953 -7.337 -18.876 1.00 95.50 73 GLY A CA 1
ATOM 543 C C . GLY A 1 73 ? -2.466 -7.527 -19.167 1.00 95.50 73 GLY A C 1
ATOM 544 O O . GLY A 1 73 ? -1.654 -6.692 -18.778 1.00 95.50 73 GLY A O 1
ATOM 545 N N . ARG A 1 74 ? -2.115 -8.575 -19.922 1.00 95.75 74 ARG A N 1
ATOM 546 C CA . ARG A 1 74 ? -0.739 -8.807 -20.377 1.00 95.75 74 ARG A CA 1
ATOM 547 C C . ARG A 1 74 ? -0.254 -7.693 -21.299 1.00 95.75 74 ARG A C 1
ATOM 549 O O . ARG A 1 74 ? 0.812 -7.145 -21.057 1.00 95.75 74 ARG A O 1
ATOM 556 N N . ARG A 1 75 ? -1.063 -7.284 -22.283 1.00 95.88 75 ARG A N 1
ATOM 557 C CA . ARG A 1 75 ? -0.727 -6.181 -23.198 1.00 95.88 75 ARG A CA 1
ATOM 558 C C . ARG A 1 75 ? -0.425 -4.879 -22.447 1.00 95.88 75 ARG A C 1
ATOM 560 O O . ARG A 1 75 ? 0.520 -4.180 -22.798 1.00 95.88 75 ARG A O 1
ATOM 567 N N . ILE A 1 76 ? -1.224 -4.541 -21.431 1.00 95.00 76 ILE A N 1
ATOM 568 C CA . ILE A 1 76 ? -1.008 -3.348 -20.596 1.00 95.00 76 ILE A CA 1
ATOM 569 C C . ILE A 1 76 ? 0.272 -3.492 -19.766 1.00 95.00 76 ILE A C 1
ATOM 571 O O . ILE A 1 76 ? 1.069 -2.558 -19.714 1.00 95.00 76 ILE A O 1
ATOM 575 N N . ALA A 1 77 ? 0.486 -4.652 -19.145 1.00 92.94 77 ALA A N 1
ATOM 576 C CA . ALA A 1 77 ? 1.659 -4.897 -18.316 1.00 92.94 77 ALA A CA 1
ATOM 577 C C . ALA A 1 77 ? 2.967 -4.875 -19.132 1.00 92.94 77 ALA A C 1
ATOM 579 O O . ALA A 1 77 ? 3.963 -4.311 -18.679 1.00 92.94 77 ALA A O 1
ATOM 580 N N . ASP A 1 78 ? 2.957 -5.421 -20.350 1.00 94.38 78 ASP A N 1
ATOM 581 C CA . ASP A 1 78 ? 4.108 -5.431 -21.261 1.00 94.38 78 ASP A CA 1
ATOM 582 C C . ASP A 1 78 ? 4.416 -4.029 -21.824 1.00 94.38 78 ASP A C 1
ATOM 584 O O . ASP A 1 78 ? 5.559 -3.727 -22.188 1.00 94.38 78 ASP A O 1
ATOM 588 N N . ALA A 1 79 ? 3.411 -3.148 -21.877 1.00 94.44 79 ALA A N 1
ATOM 589 C CA . ALA A 1 79 ? 3.563 -1.763 -22.317 1.00 94.44 79 ALA A CA 1
ATOM 590 C C . ALA A 1 79 ? 4.241 -0.858 -21.271 1.00 94.44 79 ALA A C 1
ATOM 592 O O . ALA A 1 79 ? 4.672 0.241 -21.620 1.00 94.44 79 ALA A O 1
ATOM 593 N N . TRP A 1 80 ? 4.361 -1.298 -20.013 1.00 91.38 80 TRP A N 1
ATOM 594 C CA . TRP A 1 80 ? 5.082 -0.552 -18.981 1.00 91.38 80 TRP A CA 1
ATOM 595 C C . TRP A 1 80 ? 6.584 -0.459 -19.297 1.00 91.38 80 TRP A C 1
ATOM 597 O O . TRP A 1 80 ? 7.203 -1.426 -19.747 1.00 91.38 80 TRP A O 1
ATOM 607 N N . ASP A 1 81 ? 7.176 0.711 -19.066 1.00 91.75 81 ASP A N 1
ATOM 608 C CA . ASP A 1 81 ? 8.592 0.997 -19.299 1.00 91.75 81 ASP A CA 1
ATOM 609 C C . ASP A 1 81 ? 9.241 1.501 -17.995 1.00 91.75 81 ASP A C 1
ATOM 611 O O . ASP A 1 81 ? 9.087 2.680 -17.658 1.00 91.75 81 ASP A O 1
ATOM 615 N N . PRO A 1 82 ? 9.955 0.629 -17.253 1.00 87.94 82 PRO A N 1
ATOM 616 C CA . PRO A 1 82 ? 10.579 1.009 -15.988 1.00 87.94 82 PRO A CA 1
ATOM 617 C C . PRO A 1 82 ? 11.688 2.052 -16.163 1.00 87.94 82 PRO A C 1
ATOM 619 O O . PRO A 1 82 ? 11.821 2.932 -15.321 1.00 87.94 82 PRO A O 1
ATOM 622 N N . VAL A 1 83 ? 12.442 2.012 -17.269 1.00 92.00 83 VAL A N 1
ATOM 623 C CA . VAL A 1 83 ? 13.552 2.952 -17.513 1.00 92.00 83 VAL A CA 1
ATOM 624 C C . VAL A 1 83 ? 13.010 4.364 -17.704 1.00 92.00 83 VAL A C 1
ATOM 626 O O . VAL A 1 83 ? 13.570 5.332 -17.188 1.00 92.00 83 VAL A O 1
ATOM 629 N N . LYS A 1 84 ? 11.887 4.491 -18.418 1.00 93.56 84 LYS A N 1
ATOM 630 C CA . LYS A 1 84 ? 11.212 5.776 -18.600 1.00 93.56 84 LYS A CA 1
ATOM 631 C C . LYS A 1 84 ? 10.674 6.337 -17.283 1.00 93.56 84 LYS A C 1
ATOM 633 O O . LYS A 1 84 ? 10.848 7.528 -17.037 1.00 93.56 84 LYS A O 1
ATOM 638 N N . ASP A 1 85 ? 10.017 5.516 -16.463 1.00 91.81 85 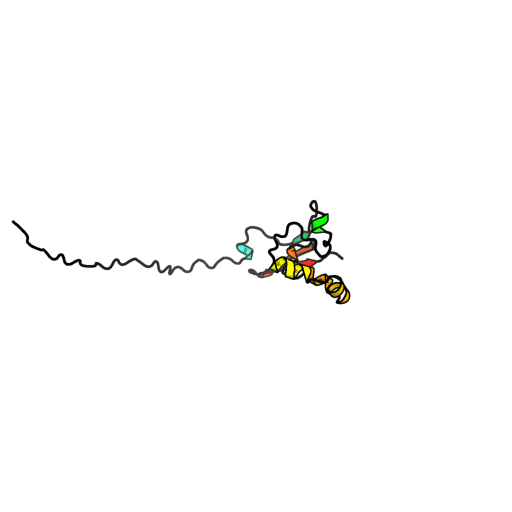ASP A N 1
ATOM 639 C CA . ASP A 1 85 ? 9.512 5.963 -15.158 1.00 91.81 85 ASP A CA 1
ATOM 640 C C . ASP A 1 85 ? 10.668 6.352 -14.224 1.00 91.81 85 ASP A C 1
ATOM 642 O O . ASP A 1 85 ? 10.588 7.374 -13.543 1.00 91.81 85 ASP A O 1
ATOM 646 N N . GLU A 1 86 ? 11.774 5.605 -14.236 1.00 90.06 86 GLU A N 1
ATOM 647 C CA . GLU A 1 86 ? 12.956 5.937 -13.443 1.00 90.06 86 GLU A CA 1
ATOM 648 C C . GLU A 1 86 ? 13.580 7.273 -13.860 1.00 90.06 86 GLU A C 1
ATOM 650 O O . GLU A 1 86 ? 13.845 8.125 -13.009 1.00 90.06 86 GLU A O 1
ATOM 655 N N . ALA A 1 87 ? 13.756 7.491 -15.166 1.00 95.31 87 ALA A N 1
ATOM 656 C CA . ALA A 1 87 ? 14.278 8.744 -15.708 1.00 95.31 87 ALA A CA 1
ATOM 657 C C . ALA A 1 87 ? 13.360 9.945 -15.423 1.00 95.31 87 ALA A C 1
ATOM 659 O O . ALA A 1 87 ? 13.836 11.074 -15.316 1.00 95.31 87 ALA A O 1
ATOM 660 N N . ALA A 1 88 ? 12.053 9.706 -15.292 1.00 95.75 88 ALA A N 1
ATOM 661 C CA . ALA A 1 88 ? 11.065 10.724 -14.955 1.00 95.75 88 ALA A CA 1
ATOM 662 C C . ALA A 1 88 ? 10.923 10.976 -13.440 1.00 95.75 88 ALA A C 1
ATOM 664 O O . ALA A 1 88 ? 10.201 11.893 -13.058 1.00 95.75 88 ALA A O 1
ATOM 665 N N . GLY A 1 89 ? 11.591 10.200 -12.577 1.00 91.88 89 GLY A N 1
ATOM 666 C CA . GLY A 1 89 ? 11.436 10.317 -11.121 1.00 91.88 89 GLY A CA 1
ATOM 667 C C . GLY A 1 89 ? 10.109 9.756 -10.592 1.00 91.88 89 GLY A C 1
ATOM 668 O O . GLY A 1 89 ? 9.624 10.165 -9.540 1.00 91.88 89 GLY A O 1
ATOM 669 N N . GLU A 1 90 ? 9.496 8.829 -11.325 1.00 90.38 90 GLU A N 1
ATOM 670 C CA . GLU A 1 90 ? 8.150 8.311 -11.068 1.00 90.38 90 GLU A CA 1
ATOM 671 C C . GLU A 1 90 ? 8.146 6.987 -10.284 1.00 90.38 90 GLU A C 1
ATOM 673 O O . GLU A 1 90 ? 7.137 6.279 -10.235 1.00 90.38 90 GLU A O 1
ATOM 678 N N . GLN A 1 91 ? 9.253 6.640 -9.617 1.00 83.12 91 GLN A N 1
ATOM 679 C CA . GLN A 1 91 ? 9.364 5.420 -8.800 1.00 83.12 91 GLN A CA 1
ATOM 680 C C . GLN A 1 91 ? 8.307 5.390 -7.680 1.00 83.12 91 GLN A C 1
ATOM 682 O O . GLN A 1 91 ? 7.845 4.326 -7.251 1.00 83.12 91 GLN A O 1
ATOM 687 N N . CYS A 1 92 ? 7.865 6.573 -7.244 1.00 83.81 92 CYS A N 1
ATOM 688 C CA . CYS A 1 92 ? 6.855 6.733 -6.208 1.00 83.81 92 CYS A CA 1
ATOM 689 C C . CYS A 1 92 ? 5.428 6.383 -6.657 1.00 83.81 92 CYS A C 1
ATOM 691 O O . CYS A 1 92 ? 4.561 6.230 -5.795 1.00 83.81 92 CYS A O 1
ATOM 693 N N . LYS A 1 93 ? 5.161 6.179 -7.959 1.00 83.56 93 LYS A N 1
ATOM 694 C CA . LYS A 1 93 ? 3.837 5.739 -8.448 1.00 83.56 93 LYS A CA 1
ATOM 695 C C . LYS A 1 93 ? 3.359 4.453 -7.771 1.00 83.56 93 LYS A C 1
ATOM 697 O O . LYS A 1 93 ? 2.156 4.261 -7.593 1.00 83.56 93 LYS A O 1
ATOM 702 N N . SER A 1 94 ? 4.288 3.596 -7.339 1.00 80.31 94 SER A N 1
ATOM 703 C CA . SER A 1 94 ? 3.959 2.369 -6.607 1.00 80.31 94 SER A CA 1
ATOM 704 C C . SER A 1 94 ? 3.335 2.617 -5.221 1.00 80.31 94 SER A C 1
ATOM 706 O O . SER A 1 94 ? 2.646 1.735 -4.711 1.00 80.31 94 SER A O 1
ATOM 708 N N . TYR A 1 95 ? 3.511 3.804 -4.631 1.00 82.44 95 TYR A N 1
ATOM 709 C CA . TYR A 1 95 ? 2.919 4.210 -3.348 1.00 82.44 95 TYR A CA 1
ATOM 710 C C . TYR A 1 95 ? 1.603 4.985 -3.513 1.00 82.44 95 TYR A C 1
ATOM 712 O O . TYR A 1 95 ? 1.101 5.579 -2.561 1.00 82.44 95 TYR A O 1
ATOM 720 N N . GLY A 1 96 ? 1.015 4.992 -4.714 1.00 85.25 96 GLY A N 1
ATOM 721 C CA . GLY A 1 96 ? -0.316 5.553 -4.929 1.00 85.25 96 GLY A CA 1
ATOM 722 C C . GLY A 1 96 ? -1.402 4.798 -4.153 1.00 85.25 96 GLY A C 1
ATOM 723 O O . GLY A 1 96 ? -1.231 3.638 -3.776 1.00 85.25 96 GLY A O 1
ATOM 724 N N . ALA A 1 97 ? -2.564 5.432 -3.966 1.00 83.75 97 ALA A N 1
ATOM 725 C CA . ALA A 1 97 ? -3.660 4.912 -3.137 1.00 83.75 97 ALA A CA 1
ATOM 726 C C . ALA A 1 97 ? -4.088 3.467 -3.472 1.00 83.75 97 ALA A C 1
ATOM 728 O O . ALA A 1 97 ? -4.458 2.711 -2.579 1.00 83.75 97 ALA A O 1
ATOM 729 N N . GLY A 1 98 ? -4.001 3.058 -4.744 1.00 83.62 98 GLY A N 1
ATOM 730 C CA . GLY A 1 98 ? -4.359 1.702 -5.174 1.00 83.62 98 GLY A CA 1
ATOM 731 C C . GLY A 1 98 ? -3.386 0.603 -4.728 1.00 83.62 98 GLY A C 1
ATOM 732 O O . GLY A 1 98 ? -3.777 -0.561 -4.690 1.00 83.62 98 GLY A O 1
ATOM 733 N N . ASN A 1 99 ? -2.139 0.950 -4.388 1.00 85.00 99 ASN A N 1
ATOM 734 C CA . ASN A 1 99 ? -1.089 -0.021 -4.068 1.00 85.00 99 ASN A CA 1
ATOM 735 C C . ASN A 1 99 ? -0.362 0.253 -2.740 1.00 85.00 99 ASN A C 1
ATOM 737 O O . ASN A 1 99 ? 0.308 -0.641 -2.236 1.00 85.00 99 ASN A O 1
ATOM 741 N N . VAL A 1 100 ? -0.531 1.423 -2.114 1.00 88.12 100 VAL A N 1
ATOM 742 C CA . VAL A 1 100 ? 0.180 1.789 -0.874 1.00 88.12 100 VAL A CA 1
ATOM 743 C C . VAL A 1 100 ? 0.018 0.749 0.242 1.00 88.12 100 VAL A C 1
ATOM 745 O O . VAL A 1 100 ? 0.982 0.416 0.919 1.00 88.12 100 VAL A O 1
ATOM 748 N N . MET A 1 101 ? -1.164 0.137 0.363 1.00 88.31 101 MET A N 1
ATOM 749 C CA . MET A 1 101 ? -1.442 -0.895 1.375 1.00 88.31 101 MET A CA 1
ATOM 750 C C . MET A 1 101 ? -0.845 -2.275 1.047 1.00 88.31 101 MET A C 1
ATOM 752 O O . MET A 1 101 ? -0.876 -3.173 1.886 1.00 88.31 101 MET A O 1
ATOM 756 N N . ARG A 1 102 ? -0.335 -2.480 -0.174 1.00 85.56 102 ARG A N 1
ATOM 757 C CA . ARG A 1 102 ? 0.385 -3.700 -0.583 1.00 85.56 102 ARG A CA 1
ATOM 758 C C . ARG A 1 102 ? 1.879 -3.598 -0.287 1.00 85.56 102 ARG A C 1
ATOM 760 O O . ARG A 1 102 ? 2.529 -4.636 -0.145 1.00 85.56 102 ARG A O 1
ATOM 767 N N . GLN A 1 103 ? 2.403 -2.379 -0.174 1.00 87.38 103 GLN A N 1
ATOM 768 C CA . GLN A 1 103 ? 3.820 -2.153 0.061 1.00 87.38 103 GLN A CA 1
ATOM 769 C C . GLN A 1 103 ? 4.178 -2.339 1.537 1.00 87.38 103 GLN A C 1
ATOM 771 O O . GLN A 1 103 ? 3.408 -1.942 2.415 1.00 87.38 103 GLN A O 1
ATOM 776 N N . PRO A 1 104 ? 5.343 -2.936 1.841 1.00 89.81 104 PRO A N 1
ATOM 777 C CA . PRO A 1 104 ? 5.904 -2.858 3.178 1.00 89.81 104 PRO A CA 1
ATOM 778 C C . PRO A 1 104 ? 6.150 -1.395 3.557 1.00 89.81 104 PRO A C 1
ATOM 780 O O . PRO A 1 104 ? 6.756 -0.642 2.800 1.00 89.81 104 PRO A O 1
ATOM 783 N N . GLY A 1 105 ? 5.691 -0.999 4.739 1.00 90.38 105 GLY A N 1
ATOM 784 C CA . GLY A 1 105 ? 5.851 0.363 5.233 1.00 90.38 105 GLY A CA 1
ATOM 785 C C . GLY A 1 105 ? 5.432 0.525 6.688 1.00 90.38 105 GLY A C 1
ATOM 786 O O . GLY A 1 105 ? 5.113 -0.450 7.385 1.00 90.38 105 GLY A O 1
ATOM 787 N N . ARG A 1 106 ? 5.447 1.777 7.140 1.00 93.88 106 ARG A N 1
ATOM 788 C CA . ARG A 1 106 ? 4.995 2.213 8.463 1.00 93.88 106 ARG A CA 1
ATOM 789 C C . ARG A 1 106 ? 3.686 2.973 8.321 1.00 93.88 106 ARG A C 1
ATOM 791 O O . ARG A 1 106 ? 3.545 3.786 7.410 1.00 93.88 106 ARG A O 1
ATOM 798 N N . LEU A 1 107 ? 2.749 2.725 9.231 1.00 94.75 107 LEU A N 1
ATOM 799 C CA . LEU A 1 107 ? 1.483 3.448 9.289 1.00 94.75 107 LEU A CA 1
ATOM 800 C C . LEU A 1 107 ? 1.353 4.163 10.626 1.00 94.75 107 LEU A C 1
ATOM 802 O O . LEU A 1 107 ? 1.666 3.597 11.675 1.00 94.75 107 LEU A O 1
ATOM 806 N N . ARG A 1 108 ? 0.804 5.373 10.594 1.00 97.00 108 ARG A N 1
ATOM 807 C CA . ARG A 1 108 ? 0.200 6.001 11.766 1.00 97.00 108 ARG A CA 1
ATOM 808 C C . ARG A 1 108 ? -1.289 6.143 11.514 1.00 97.00 108 ARG A C 1
ATOM 810 O O . ARG A 1 108 ? -1.695 6.824 10.577 1.00 97.00 108 ARG A O 1
ATOM 817 N N . ILE A 1 109 ? -2.087 5.504 12.358 1.00 97.56 109 ILE A N 1
ATOM 818 C CA . ILE A 1 109 ? -3.543 5.531 12.251 1.00 97.56 109 ILE A CA 1
ATOM 819 C C . ILE A 1 109 ? -4.098 6.386 13.386 1.00 97.56 109 ILE A C 1
ATOM 821 O O . ILE A 1 109 ? -3.779 6.160 14.556 1.00 97.56 109 ILE A O 1
ATOM 825 N N . THR A 1 110 ? -4.929 7.370 13.044 1.00 98.25 110 THR A 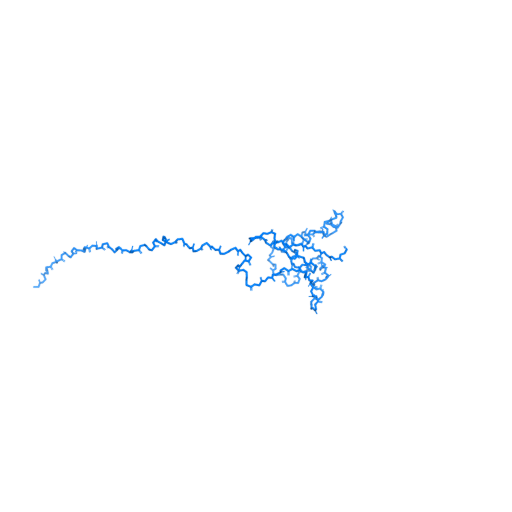N 1
ATOM 826 C CA . THR A 1 110 ? -5.599 8.253 14.008 1.00 98.25 110 THR A CA 1
ATOM 827 C C . THR A 1 110 ? -7.036 8.539 13.591 1.00 98.25 110 THR A C 1
ATOM 829 O O . THR A 1 110 ? -7.332 8.631 12.404 1.00 98.25 110 THR A O 1
ATOM 832 N N . TRP A 1 111 ? -7.927 8.771 14.552 1.00 98.00 111 TRP A N 1
ATOM 833 C CA . TRP A 1 111 ? -9.222 9.388 14.260 1.00 98.00 111 TRP A CA 1
ATOM 834 C C . TRP A 1 111 ? -9.026 10.884 14.038 1.00 98.00 111 TRP A C 1
ATOM 836 O O . TRP A 1 111 ? -8.498 11.571 14.909 1.00 98.00 111 TRP A O 1
ATOM 846 N N . GLU A 1 112 ? -9.444 11.382 12.880 1.00 97.88 112 GLU A N 1
ATOM 847 C CA . GLU A 1 112 ? -9.495 12.822 12.614 1.00 97.88 112 GLU A CA 1
ATOM 848 C C . GLU A 1 112 ? -10.754 13.440 13.234 1.00 97.88 112 GLU A C 1
ATOM 850 O O . GLU A 1 112 ? -10.725 14.545 13.769 1.00 97.88 112 GLU A O 1
ATOM 855 N N . ASN A 1 113 ? -11.856 12.692 13.198 1.00 96.75 113 ASN A N 1
ATOM 856 C CA . ASN A 1 113 ? -13.129 13.011 13.834 1.00 96.75 113 ASN A CA 1
ATOM 857 C C . ASN A 1 113 ? -13.928 11.715 14.062 1.00 96.75 113 ASN A C 1
ATOM 859 O O . ASN A 1 113 ? -13.463 10.624 13.734 1.00 96.75 113 ASN A O 1
ATOM 863 N N . ASP A 1 114 ? -15.144 11.834 14.591 1.00 96.56 114 ASP A N 1
ATOM 864 C CA . ASP A 1 114 ? -16.022 10.713 14.955 1.00 96.56 114 ASP A CA 1
ATOM 865 C C . ASP A 1 114 ? -16.355 9.743 13.808 1.00 96.56 114 ASP A C 1
ATOM 867 O O . ASP A 1 114 ? -16.740 8.599 14.063 1.00 96.56 114 ASP A O 1
ATOM 871 N N . ASN A 1 115 ? -16.189 10.172 12.552 1.00 96.38 115 ASN A N 1
ATOM 872 C CA . ASN A 1 115 ? -16.547 9.395 11.365 1.00 96.38 115 ASN A CA 1
ATOM 873 C C . ASN A 1 115 ? -15.404 9.228 10.351 1.00 96.38 115 ASN A C 1
ATOM 875 O O . ASN A 1 115 ? -15.632 8.669 9.281 1.00 96.38 115 ASN A O 1
ATOM 879 N N . THR A 1 116 ? -14.188 9.691 10.660 1.00 96.56 116 THR A N 1
ATOM 880 C CA . THR A 1 116 ? -13.066 9.696 9.705 1.00 96.56 116 THR A CA 1
ATOM 881 C C . THR A 1 116 ? -11.792 9.160 10.348 1.00 96.56 116 THR A C 1
ATOM 883 O O . THR A 1 116 ? -11.271 9.744 11.302 1.00 96.56 116 THR A O 1
ATOM 886 N N . LEU A 1 117 ? -11.266 8.068 9.789 1.00 95.94 117 LEU A N 1
ATOM 887 C CA . LEU A 1 117 ? -9.921 7.574 10.075 1.00 95.94 117 LEU A CA 1
ATOM 888 C C . LEU A 1 117 ? -8.923 8.196 9.101 1.00 95.94 117 LEU A C 1
ATOM 890 O O . LEU A 1 117 ? -9.115 8.160 7.887 1.00 95.94 117 LEU A O 1
ATOM 894 N N . ARG A 1 118 ? -7.825 8.703 9.653 1.00 96.19 118 ARG A N 1
ATOM 895 C CA . ARG A 1 118 ? -6.640 9.133 8.922 1.00 96.19 118 ARG A CA 1
ATOM 896 C C . ARG A 1 118 ? -5.569 8.055 9.028 1.00 96.19 118 ARG A C 1
ATOM 898 O O . ARG A 1 118 ? -5.308 7.536 10.114 1.00 96.19 118 ARG A O 1
ATOM 905 N N . ILE A 1 119 ? -4.936 7.759 7.898 1.00 94.81 119 ILE A N 1
ATOM 906 C CA . ILE A 1 119 ? -3.812 6.830 7.797 1.00 94.81 119 ILE A CA 1
ATOM 907 C C . ILE A 1 119 ? -2.664 7.588 7.135 1.00 94.81 119 ILE A C 1
ATOM 909 O O . ILE A 1 119 ? -2.740 7.913 5.953 1.00 94.81 119 ILE A O 1
ATOM 913 N N . ASP A 1 120 ? -1.619 7.887 7.902 1.00 94.31 120 ASP A N 1
ATOM 914 C CA . ASP A 1 120 ? -0.358 8.385 7.356 1.00 94.31 120 ASP A CA 1
ATOM 915 C C . ASP A 1 120 ? 0.543 7.190 7.024 1.00 94.31 120 ASP A C 1
ATOM 917 O O . ASP A 1 120 ? 0.664 6.271 7.838 1.00 94.31 120 ASP A O 1
ATOM 921 N N . THR A 1 121 ? 1.187 7.210 5.857 1.00 92.00 121 THR A N 1
ATOM 922 C CA . THR A 1 121 ? 2.073 6.137 5.385 1.00 92.00 121 THR A CA 1
ATOM 923 C C . THR A 1 121 ? 3.489 6.651 5.173 1.00 92.00 121 THR A C 1
ATOM 925 O O . THR A 1 121 ? 3.670 7.726 4.603 1.00 92.00 121 THR A O 1
ATOM 928 N N . ASP A 1 122 ? 4.481 5.863 5.568 1.00 89.62 122 ASP A N 1
ATOM 929 C CA . ASP A 1 122 ? 5.902 6.156 5.383 1.00 89.62 122 ASP A CA 1
ATOM 930 C C . ASP A 1 122 ? 6.650 4.911 4.876 1.00 89.62 122 ASP A C 1
ATOM 932 O O . ASP A 1 122 ? 6.385 3.789 5.324 1.00 89.62 122 ASP A O 1
ATOM 936 N N . ALA A 1 123 ? 7.586 5.115 3.947 1.00 84.81 123 ALA A N 1
ATOM 937 C CA . ALA A 1 123 ? 8.443 4.059 3.406 1.00 84.81 123 ALA A CA 1
ATOM 938 C C . ALA A 1 123 ? 9.643 3.744 4.323 1.00 84.81 123 ALA A C 1
ATOM 940 O O . ALA A 1 123 ? 10.271 2.698 4.169 1.00 84.81 123 ALA A O 1
ATOM 941 N N . GLY A 1 124 ? 9.938 4.599 5.310 1.00 75.31 124 GLY A N 1
ATOM 942 C CA . GLY A 1 124 ? 10.983 4.369 6.309 1.00 75.31 124 GLY A CA 1
ATOM 943 C C . GLY A 1 124 ? 12.408 4.650 5.828 1.00 75.31 124 GLY A C 1
ATOM 944 O O . GLY A 1 124 ? 13.343 4.134 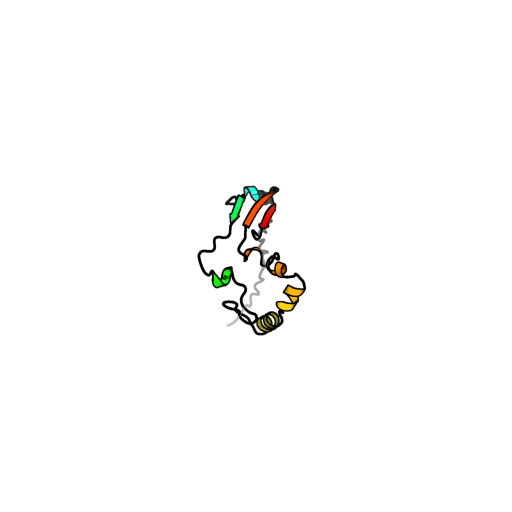6.445 1.00 75.31 124 GLY A O 1
ATOM 945 N N . THR A 1 125 ? 12.560 5.4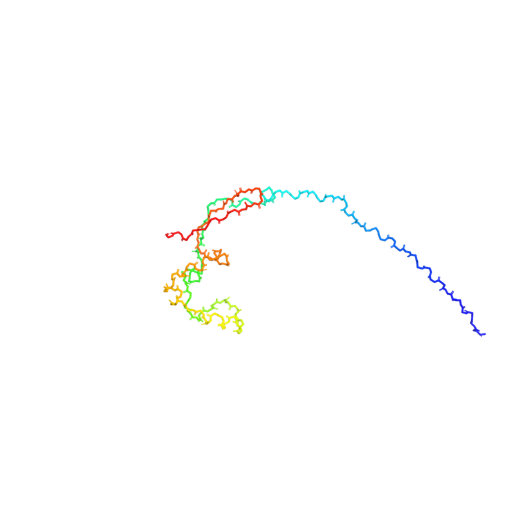28 4.751 1.00 66.25 125 THR A N 1
ATOM 946 C CA . THR A 1 125 ? 13.831 5.807 4.102 1.00 66.25 125 THR A CA 1
ATOM 947 C C . THR A 1 125 ? 14.183 7.266 4.321 1.00 66.25 125 THR A C 1
ATOM 949 O O . THR A 1 125 ? 13.259 8.096 4.173 1.00 66.25 125 THR A O 1
#